Protein AF-A0A7S2Q0K4-F1 (afdb_monomer_lite)

Radius of gyration: 19.3 Å; chains: 1; bounding box: 59×25×57 Å

Structure (mmCIF, N/CA/C/O backbone):
data_AF-A0A7S2Q0K4-F1
#
_entry.id   AF-A0A7S2Q0K4-F1
#
loop_
_atom_site.group_PDB
_atom_site.id
_atom_site.type_symbol
_atom_site.label_atom_id
_atom_site.label_alt_id
_atom_site.label_comp_id
_atom_site.label_asym_id
_atom_site.label_entity_id
_atom_site.label_seq_id
_atom_site.pdbx_PDB_ins_code
_atom_site.Cartn_x
_atom_site.Cartn_y
_atom_site.Cartn_z
_atom_site.occupancy
_atom_site.B_iso_or_equiv
_atom_site.auth_seq_id
_atom_site.auth_comp_id
_atom_site.auth_asym_id
_atom_site.auth_atom_id
_atom_site.pdbx_PDB_model_num
ATOM 1 N N . LEU A 1 1 ? -41.781 -2.809 16.768 1.00 34.00 1 LEU A N 1
ATOM 2 C CA . LEU A 1 1 ? -40.960 -1.617 16.468 1.00 34.00 1 LEU A CA 1
ATOM 3 C C . LEU A 1 1 ? -39.574 -2.122 16.102 1.00 34.00 1 LEU A C 1
ATOM 5 O O . LEU A 1 1 ? -38.850 -2.564 16.982 1.00 34.00 1 LEU A O 1
ATOM 9 N N . GLU A 1 2 ? -39.280 -2.203 14.806 1.00 32.81 2 GLU A N 1
ATOM 10 C CA . GLU A 1 2 ? -37.986 -2.666 14.292 1.00 32.81 2 GLU A CA 1
ATOM 11 C C . GLU A 1 2 ? -36.923 -1.598 14.554 1.00 32.81 2 GLU A C 1
ATOM 13 O O . GLU A 1 2 ? -36.971 -0.499 14.000 1.00 32.81 2 GLU A O 1
ATOM 18 N N . THR A 1 3 ? -35.963 -1.901 15.423 1.00 35.81 3 THR A N 1
ATOM 19 C CA . THR A 1 3 ? -34.831 -1.013 15.679 1.00 35.81 3 THR A CA 1
ATOM 20 C C . THR A 1 3 ? -33.855 -1.134 14.512 1.00 35.81 3 THR A C 1
ATOM 22 O O . THR A 1 3 ? -33.037 -2.053 14.458 1.00 35.81 3 THR A O 1
ATOM 25 N N . ALA A 1 4 ? -33.946 -0.215 13.548 1.00 37.03 4 ALA A N 1
ATOM 26 C CA . ALA A 1 4 ? -32.983 -0.118 12.460 1.00 37.03 4 ALA A CA 1
ATOM 27 C C . ALA A 1 4 ? -31.574 0.096 13.044 1.00 37.03 4 ALA A C 1
ATOM 29 O O . ALA A 1 4 ? -31.251 1.139 13.617 1.00 37.03 4 ALA A O 1
ATOM 30 N N . THR A 1 5 ? -30.724 -0.924 12.937 1.00 43.38 5 THR A N 1
ATOM 31 C CA . THR A 1 5 ? -29.325 -0.848 13.361 1.00 43.38 5 THR A CA 1
ATOM 32 C C . THR A 1 5 ? -28.564 -0.072 12.291 1.00 43.38 5 THR A C 1
ATOM 34 O O . THR A 1 5 ? -28.168 -0.641 11.277 1.00 43.38 5 THR A O 1
ATOM 37 N N . MET A 1 6 ? -28.366 1.236 12.484 1.00 42.88 6 MET A N 1
ATOM 38 C CA . MET A 1 6 ? -27.423 1.993 11.657 1.00 42.88 6 MET A CA 1
ATOM 39 C C . MET A 1 6 ? -25.999 1.509 11.955 1.00 42.88 6 MET A C 1
ATOM 41 O O . MET A 1 6 ? -25.374 1.941 12.920 1.00 42.88 6 MET A O 1
ATOM 45 N N . GLN A 1 7 ? -25.484 0.598 11.129 1.00 47.16 7 GLN A N 1
ATOM 46 C CA . GLN A 1 7 ? -24.057 0.291 11.099 1.00 47.16 7 GLN A CA 1
ATOM 47 C C . GLN A 1 7 ? -23.320 1.514 10.556 1.00 47.16 7 GLN A C 1
ATOM 49 O O . GLN A 1 7 ? -23.624 1.994 9.460 1.00 47.16 7 GLN A O 1
ATOM 54 N N . LEU A 1 8 ? -22.348 2.031 11.310 1.00 47.19 8 LEU A N 1
ATOM 55 C CA . LEU A 1 8 ? -21.435 3.032 10.772 1.00 47.19 8 LEU A CA 1
ATOM 56 C C . LEU A 1 8 ? -20.705 2.398 9.579 1.00 47.19 8 LEU A C 1
ATOM 58 O O . LEU A 1 8 ? -20.002 1.401 9.717 1.00 47.19 8 LEU A O 1
ATOM 62 N N . GLN A 1 9 ? -20.913 2.953 8.387 1.00 49.69 9 GLN A N 1
ATOM 63 C CA . GLN A 1 9 ? -20.182 2.562 7.187 1.00 49.69 9 GLN A CA 1
ATOM 64 C C . GLN A 1 9 ? -19.005 3.510 7.020 1.00 49.69 9 GLN A C 1
ATOM 66 O O . GLN A 1 9 ? -19.162 4.730 7.079 1.00 49.69 9 GLN A O 1
ATOM 71 N N . THR A 1 10 ? -17.818 2.959 6.790 1.00 56.88 10 THR A N 1
ATOM 72 C CA . THR A 1 10 ? -16.669 3.765 6.372 1.00 56.88 10 THR A CA 1
ATOM 73 C C . THR A 1 10 ? -16.251 3.382 4.971 1.00 56.88 10 THR A C 1
ATOM 75 O O . THR A 1 10 ? -16.252 2.210 4.608 1.00 56.88 10 THR A O 1
ATOM 78 N N . ALA A 1 11 ? -15.923 4.388 4.169 1.00 66.81 11 ALA A N 1
ATOM 79 C CA . ALA A 1 11 ? -15.413 4.188 2.827 1.00 66.81 11 ALA A CA 1
ATOM 80 C C . ALA A 1 11 ? -13.954 3.716 2.907 1.00 66.81 11 ALA A C 1
ATOM 82 O O . ALA A 1 11 ? -13.096 4.494 3.334 1.00 66.81 11 ALA A O 1
ATOM 83 N N . GLY A 1 12 ? -13.682 2.468 2.533 1.00 82.12 12 GLY A N 1
ATOM 84 C CA . GLY A 1 12 ? -12.338 1.993 2.195 1.00 82.12 12 GLY A CA 1
ATOM 85 C C . GLY A 1 12 ? -12.118 2.053 0.687 1.00 82.12 12 GLY A C 1
ATOM 86 O O . GLY A 1 12 ? -13.076 2.178 -0.069 1.00 82.12 12 GLY A O 1
ATOM 87 N N . LEU A 1 13 ? -10.876 1.966 0.236 1.00 90.25 13 LEU A N 1
ATOM 88 C CA . LEU A 1 13 ? -10.541 1.896 -1.183 1.00 90.25 13 LEU A CA 1
ATOM 89 C C . LEU A 1 13 ? -10.045 0.499 -1.576 1.00 90.25 13 LEU A C 1
ATOM 91 O O . LEU A 1 13 ? -9.310 -0.156 -0.837 1.00 90.25 13 LEU A O 1
ATOM 95 N N . GLN A 1 14 ? -10.431 0.069 -2.769 1.00 93.06 14 GLN A N 1
ATOM 96 C CA . GLN A 1 14 ? -9.841 -1.050 -3.492 1.00 93.06 14 GLN A CA 1
ATOM 97 C C . GLN A 1 14 ? -9.145 -0.503 -4.736 1.00 93.06 14 GLN A C 1
ATOM 99 O O . GLN A 1 14 ? -9.724 0.312 -5.453 1.00 93.06 14 GLN A O 1
ATOM 104 N N . ILE A 1 15 ? -7.920 -0.953 -4.986 1.00 95.62 15 ILE A N 1
ATOM 105 C CA . ILE A 1 15 ? -7.133 -0.616 -6.172 1.00 95.62 15 ILE A CA 1
ATOM 106 C C . ILE A 1 15 ? -6.889 -1.897 -6.953 1.00 95.62 15 ILE A C 1
ATOM 108 O O . ILE A 1 15 ? -6.288 -2.837 -6.434 1.00 95.62 15 ILE A O 1
ATOM 112 N N . ASP A 1 16 ? -7.317 -1.920 -8.207 1.00 97.06 16 ASP A N 1
ATOM 113 C CA . ASP A 1 16 ? -7.058 -3.031 -9.112 1.00 97.06 16 ASP A CA 1
ATOM 114 C C . ASP A 1 16 ? -5.854 -2.676 -9.976 1.00 97.06 16 ASP A C 1
ATOM 116 O O . ASP A 1 16 ? -5.835 -1.646 -10.660 1.00 97.06 16 ASP A O 1
ATOM 120 N N . LEU A 1 17 ? -4.850 -3.545 -9.944 1.00 98.12 17 LEU A N 1
ATOM 121 C CA . LEU A 1 17 ? -3.659 -3.461 -10.774 1.00 98.12 17 LEU A CA 1
ATOM 122 C C . LEU A 1 17 ? -3.724 -4.510 -11.889 1.00 98.12 17 LEU A C 1
ATOM 124 O O . LEU A 1 17 ? -4.232 -5.614 -11.694 1.00 98.12 17 LEU A O 1
ATOM 128 N N . ALA A 1 18 ? -3.202 -4.169 -13.066 1.00 98.19 18 ALA A N 1
ATOM 129 C CA . ALA A 1 18 ? -3.062 -5.096 -14.188 1.00 98.19 18 ALA A CA 1
ATOM 130 C C . ALA A 1 18 ? -1.906 -4.688 -15.112 1.00 98.19 18 ALA A C 1
ATOM 132 O O . ALA A 1 18 ? -1.415 -3.562 -15.034 1.00 98.19 18 ALA A O 1
ATOM 133 N N . GLY A 1 19 ? -1.522 -5.582 -16.029 1.00 97.88 19 GLY A N 1
ATOM 134 C CA . GLY A 1 19 ? -0.505 -5.352 -17.062 1.00 97.88 19 GLY A CA 1
ATOM 135 C C . GLY A 1 19 ? 0.938 -5.631 -16.628 1.00 97.88 19 GLY A C 1
ATOM 136 O O . GLY A 1 19 ? 1.854 -5.375 -17.407 1.00 97.88 19 GLY A O 1
ATOM 137 N N . PHE A 1 20 ? 1.145 -6.156 -15.418 1.00 98.31 20 PHE A N 1
ATOM 138 C CA . PHE A 1 20 ? 2.442 -6.623 -14.923 1.00 98.31 20 PHE A CA 1
ATOM 139 C C . PHE A 1 20 ? 2.792 -7.998 -15.498 1.00 98.31 20 PHE A C 1
ATOM 141 O O . PHE A 1 20 ? 1.898 -8.785 -15.824 1.00 98.31 20 PHE A O 1
ATOM 148 N N . ARG A 1 21 ? 4.091 -8.307 -15.593 1.00 97.69 21 ARG A N 1
ATOM 149 C CA . ARG A 1 21 ? 4.573 -9.631 -16.008 1.00 97.69 21 ARG A CA 1
ATOM 150 C C . ARG A 1 21 ? 4.323 -10.662 -14.918 1.00 97.69 21 ARG A C 1
ATOM 152 O O . ARG A 1 21 ? 3.884 -11.764 -15.233 1.00 97.69 21 ARG A O 1
ATOM 159 N N . SER A 1 22 ? 4.574 -10.319 -13.653 1.00 96.88 22 SER A N 1
ATOM 160 C CA . SER A 1 22 ? 4.265 -11.215 -12.542 1.00 96.88 22 SER A CA 1
ATOM 161 C C . SER A 1 22 ? 2.759 -11.217 -12.254 1.00 96.88 22 SER A C 1
ATOM 163 O O . SER A 1 22 ? 2.198 -10.180 -11.877 1.00 96.88 22 SER A O 1
ATOM 165 N N . PRO A 1 23 ? 2.078 -12.376 -12.366 1.00 96.94 23 PRO A N 1
ATOM 166 C CA . PRO A 1 23 ? 0.631 -12.460 -12.174 1.00 96.94 23 PRO A CA 1
ATOM 167 C C . PRO A 1 23 ? 0.168 -12.030 -10.780 1.00 96.94 23 PRO A C 1
ATOM 169 O O . PRO A 1 23 ? -0.961 -11.576 -10.627 1.00 96.94 23 PRO A O 1
ATOM 172 N N . VAL A 1 24 ? 1.042 -12.120 -9.772 1.00 96.62 24 VAL A N 1
ATOM 173 C CA . VAL A 1 24 ? 0.718 -11.757 -8.382 1.00 96.62 24 VAL A CA 1
ATOM 174 C C . VAL A 1 24 ? 0.391 -10.270 -8.208 1.00 96.62 24 VAL A C 1
ATOM 176 O O . VAL A 1 24 ? -0.260 -9.909 -7.234 1.00 96.62 24 VAL A O 1
ATOM 179 N N . PHE A 1 25 ? 0.814 -9.407 -9.140 1.00 97.62 25 PHE A N 1
ATOM 180 C CA . PHE A 1 25 ? 0.490 -7.976 -9.121 1.00 97.62 25 PHE A CA 1
ATOM 181 C C . PHE A 1 25 ? -0.737 -7.627 -9.961 1.00 97.62 25 PHE A C 1
ATOM 183 O O . PHE A 1 25 ? -1.249 -6.519 -9.841 1.00 97.62 25 PHE A O 1
ATOM 190 N N . ASN A 1 26 ? -1.244 -8.553 -10.775 1.00 98.06 26 ASN A N 1
ATOM 191 C CA . ASN A 1 26 ? -2.447 -8.357 -11.583 1.00 98.06 26 ASN A CA 1
ATOM 192 C C . ASN A 1 26 ? -3.703 -8.687 -10.760 1.00 98.06 26 ASN A C 1
ATOM 194 O O . ASN A 1 26 ? -4.464 -9.596 -11.088 1.00 98.06 26 ASN A O 1
ATOM 198 N N . THR A 1 27 ? -3.867 -8.003 -9.627 1.00 97.88 27 THR A N 1
ATOM 199 C CA . THR A 1 27 ? -4.871 -8.330 -8.610 1.00 97.88 27 THR A CA 1
ATOM 200 C C . THR A 1 27 ? -5.401 -7.086 -7.891 1.00 97.88 27 THR A C 1
ATOM 202 O O . THR A 1 27 ? -5.058 -5.948 -8.217 1.00 97.88 27 THR A O 1
ATOM 205 N N . LYS A 1 28 ? -6.271 -7.318 -6.909 1.00 97.12 28 LYS A N 1
ATOM 206 C CA . LYS A 1 28 ? -6.921 -6.312 -6.070 1.00 97.12 28 LYS A CA 1
ATOM 207 C C . LYS A 1 28 ? -6.103 -6.053 -4.815 1.00 97.12 28 LYS A C 1
ATOM 209 O O . LYS A 1 28 ? -5.674 -6.988 -4.139 1.00 97.12 28 LYS A O 1
ATOM 214 N N . PHE A 1 29 ? -5.968 -4.781 -4.475 1.00 96.75 29 PHE A N 1
ATOM 215 C CA . PHE A 1 29 ? -5.344 -4.315 -3.251 1.00 96.75 29 PHE A CA 1
ATOM 216 C C . PHE A 1 29 ? -6.351 -3.526 -2.420 1.00 96.75 29 PHE A C 1
ATOM 218 O O . PHE A 1 29 ? -6.959 -2.571 -2.893 1.00 96.75 29 PHE A O 1
ATOM 225 N N . PHE A 1 30 ? -6.507 -3.911 -1.161 1.00 93.31 30 PHE A N 1
ATOM 226 C CA . PHE A 1 30 ? -7.483 -3.364 -0.232 1.00 93.31 30 PHE A CA 1
ATOM 227 C C . PHE A 1 30 ? -6.805 -2.446 0.771 1.00 93.31 30 PHE A C 1
ATOM 229 O O . PHE A 1 30 ? -5.802 -2.805 1.391 1.00 93.31 30 PHE A O 1
ATOM 236 N N . GLU A 1 31 ? -7.358 -1.255 0.937 1.00 92.12 31 GLU A N 1
ATOM 237 C CA . GLU A 1 31 ? -6.825 -0.247 1.834 1.00 92.12 31 GLU A CA 1
ATOM 238 C C . GLU A 1 31 ? -6.790 -0.724 3.293 1.00 92.12 31 GLU A C 1
ATOM 240 O O . GLU A 1 31 ? -7.768 -1.236 3.841 1.00 92.12 31 GLU A O 1
ATOM 245 N N . ARG A 1 32 ? -5.661 -0.480 3.959 1.00 88.56 32 ARG A N 1
ATOM 246 C CA . ARG A 1 32 ? -5.474 -0.652 5.396 1.00 88.56 32 ARG A CA 1
ATOM 247 C C . ARG A 1 32 ? -5.022 0.668 6.006 1.00 88.56 32 ARG A C 1
ATOM 249 O O . ARG A 1 32 ? -3.933 1.167 5.736 1.00 88.56 32 ARG A O 1
ATOM 256 N N . ARG A 1 33 ? -5.879 1.217 6.870 1.00 82.69 33 ARG A N 1
ATOM 257 C CA . ARG A 1 33 ? -5.666 2.497 7.575 1.00 82.69 33 ARG A CA 1
ATOM 258 C C . ARG A 1 33 ? -5.182 2.335 9.015 1.00 82.69 33 ARG A C 1
ATOM 260 O O . ARG A 1 33 ? -4.950 3.324 9.701 1.00 82.69 33 ARG A O 1
ATOM 267 N N . ARG A 1 34 ? -5.086 1.093 9.499 1.00 75.62 34 ARG A N 1
ATOM 268 C CA . ARG A 1 34 ? -4.719 0.811 10.890 1.00 75.62 34 ARG A CA 1
ATOM 269 C C . ARG A 1 34 ? -3.267 1.236 11.164 1.00 75.62 34 ARG A C 1
ATOM 271 O O . ARG A 1 34 ? -2.444 1.145 10.259 1.00 75.62 34 ARG A O 1
ATOM 278 N N . PRO A 1 35 ? -2.914 1.619 12.400 1.00 69.00 35 PRO A N 1
ATOM 279 C CA . PRO A 1 35 ? -1.607 2.212 12.723 1.00 69.00 35 PRO A CA 1
ATOM 280 C C . PRO A 1 35 ? -0.411 1.294 12.443 1.00 69.00 35 PRO A C 1
ATOM 282 O O . PRO A 1 35 ? 0.656 1.762 12.069 1.00 69.00 35 PRO A O 1
ATOM 285 N N . GLY A 1 36 ? -0.599 -0.026 12.537 1.00 77.25 36 GLY A N 1
ATOM 286 C CA . GLY A 1 36 ? 0.417 -1.012 12.141 1.00 77.25 36 GLY A CA 1
ATOM 287 C C . GLY A 1 36 ? 0.585 -1.179 10.626 1.00 77.25 36 GLY A C 1
ATOM 288 O O . GLY A 1 36 ? 1.477 -1.895 10.186 1.00 77.25 36 GLY A O 1
ATOM 289 N N . PHE A 1 37 ? -0.262 -0.528 9.832 1.00 83.62 37 PHE A N 1
ATOM 290 C CA . PHE A 1 37 ? -0.335 -0.635 8.378 1.00 83.62 37 PHE A CA 1
ATOM 291 C C . PHE A 1 37 ? -0.190 0.726 7.690 1.00 83.62 37 PHE A C 1
ATOM 293 O O . PHE A 1 37 ? -0.345 0.801 6.481 1.00 83.62 37 PHE A O 1
ATOM 300 N N . VAL A 1 38 ? 0.095 1.813 8.404 1.00 88.75 38 VAL A N 1
ATOM 301 C CA . VAL A 1 38 ? 0.384 3.102 7.758 1.00 88.75 38 VAL A CA 1
ATOM 302 C C . VAL A 1 38 ? 1.880 3.249 7.507 1.00 88.75 38 VAL A C 1
ATOM 304 O O . VAL A 1 38 ? 2.709 2.734 8.260 1.00 88.75 38 VAL A O 1
ATOM 307 N N . VAL A 1 39 ? 2.220 3.955 6.432 1.00 90.81 39 VAL A N 1
ATOM 308 C CA . VAL A 1 39 ? 3.595 4.302 6.058 1.00 90.81 39 VAL A CA 1
ATOM 309 C C . VAL A 1 39 ? 3.602 5.781 5.690 1.00 90.81 39 VAL A C 1
ATOM 311 O O . VAL A 1 39 ? 2.809 6.205 4.854 1.00 90.81 39 VAL A O 1
ATOM 314 N N . ASN A 1 40 ? 4.470 6.572 6.328 1.00 87.50 40 ASN A N 1
ATOM 315 C CA . ASN A 1 40 ? 4.579 8.024 6.113 1.00 87.50 40 ASN A CA 1
ATOM 316 C C . ASN A 1 40 ? 3.229 8.760 6.249 1.00 87.50 40 ASN A C 1
ATOM 318 O O . ASN A 1 40 ? 2.879 9.611 5.437 1.00 87.50 40 ASN A O 1
ATOM 322 N N . GLY A 1 41 ? 2.421 8.369 7.242 1.00 85.62 41 GLY A N 1
ATOM 323 C CA . GLY A 1 41 ? 1.096 8.955 7.491 1.00 85.62 41 GLY A CA 1
ATOM 324 C C . GLY A 1 41 ? 0.019 8.602 6.456 1.00 85.62 41 GLY A C 1
ATOM 325 O O . GLY A 1 41 ? -1.122 9.037 6.599 1.00 85.62 41 GLY A O 1
ATOM 326 N N . LEU A 1 42 ? 0.349 7.798 5.442 1.00 90.06 42 LEU A N 1
ATOM 327 C CA . LEU A 1 42 ? -0.572 7.362 4.400 1.00 90.06 42 LEU A CA 1
ATOM 328 C C . LEU A 1 42 ? -0.998 5.901 4.602 1.00 90.06 42 LEU A C 1
ATOM 330 O O . LEU A 1 42 ? -0.238 5.095 5.153 1.00 90.06 42 LEU A O 1
ATOM 334 N N . PRO A 1 43 ? -2.219 5.541 4.162 1.00 91.81 43 PRO A N 1
ATOM 335 C CA . PRO A 1 43 ? -2.662 4.158 4.172 1.00 91.81 43 PRO A CA 1
ATOM 336 C C . PRO A 1 43 ? -1.839 3.315 3.200 1.00 91.81 43 PRO A C 1
ATOM 338 O O . PRO A 1 43 ? -1.332 3.802 2.187 1.00 91.81 43 PRO A O 1
ATOM 341 N N . THR A 1 44 ? -1.751 2.026 3.499 1.00 95.56 44 THR A N 1
ATOM 342 C CA . THR A 1 44 ? -1.220 1.023 2.571 1.00 95.56 44 THR A CA 1
ATOM 343 C C . THR A 1 44 ? -2.365 0.248 1.935 1.00 95.56 44 THR A C 1
ATOM 345 O O . THR A 1 44 ? -3.489 0.266 2.432 1.00 95.56 44 THR A O 1
ATOM 348 N N . PHE A 1 45 ? -2.094 -0.457 0.843 1.00 96.12 45 PHE A N 1
ATOM 349 C CA . PHE A 1 45 ? -3.087 -1.285 0.157 1.00 96.12 45 PHE A CA 1
ATOM 350 C C . PHE A 1 45 ? -2.551 -2.697 0.033 1.00 96.12 45 PHE A C 1
ATOM 352 O O . PHE A 1 45 ? -1.393 -2.860 -0.313 1.00 96.12 45 PHE A O 1
ATOM 359 N N . TRP A 1 46 ? -3.348 -3.715 0.323 1.00 96.12 46 TRP A N 1
ATOM 360 C CA . TRP A 1 46 ? -2.858 -5.082 0.504 1.00 96.12 46 TRP A CA 1
ATOM 361 C C . TRP A 1 46 ? -3.608 -6.070 -0.358 1.00 96.12 46 TRP A C 1
ATOM 363 O O . TRP A 1 46 ? -4.830 -5.991 -0.455 1.00 96.12 46 TRP A O 1
ATOM 373 N N . THR A 1 47 ? -2.899 -7.045 -0.909 1.00 93.69 47 THR A N 1
ATOM 374 C CA . THR A 1 47 ? -3.551 -8.216 -1.494 1.00 93.69 47 THR A CA 1
ATOM 375 C C . THR A 1 47 ? -4.376 -8.952 -0.436 1.00 93.69 47 THR A C 1
ATOM 377 O O . THR A 1 47 ? -4.101 -8.872 0.767 1.00 93.69 47 THR A O 1
ATOM 380 N N . SER A 1 48 ? -5.416 -9.671 -0.863 1.00 87.69 48 SER A N 1
ATOM 381 C CA . SER A 1 48 ? -6.298 -10.413 0.051 1.00 87.69 48 SER A CA 1
ATOM 382 C C . SER A 1 48 ? -5.567 -11.511 0.829 1.00 87.69 48 SER A C 1
ATOM 384 O O . SER A 1 48 ? -5.918 -11.780 1.973 1.00 87.69 48 SER A O 1
ATOM 386 N N . ASP A 1 49 ? -4.534 -12.108 0.231 1.00 87.31 49 ASP A N 1
ATOM 387 C CA . ASP A 1 49 ? -3.647 -13.089 0.871 1.00 87.31 49 ASP A CA 1
ATOM 388 C C . ASP A 1 49 ? -2.623 -12.455 1.836 1.00 87.31 49 ASP A C 1
ATOM 390 O O . ASP A 1 49 ? -1.915 -13.163 2.548 1.00 87.31 49 ASP A O 1
ATOM 394 N N . GLY A 1 50 ? -2.537 -11.120 1.873 1.00 90.19 50 GLY A N 1
ATOM 395 C CA . GLY A 1 50 ? -1.619 -10.373 2.726 1.00 90.19 50 GLY A CA 1
ATOM 396 C C . GLY A 1 50 ? -0.141 -10.497 2.352 1.00 90.19 50 GLY A C 1
ATOM 397 O O . GLY A 1 50 ? 0.694 -10.028 3.120 1.00 90.19 50 GLY A O 1
ATOM 398 N N . LEU A 1 51 ? 0.207 -11.104 1.212 1.00 95.19 51 LEU A N 1
ATOM 399 C CA . LEU A 1 51 ? 1.602 -11.341 0.825 1.00 95.19 51 LEU A CA 1
ATOM 400 C C . LEU A 1 51 ? 2.289 -10.103 0.247 1.00 95.19 51 LEU A C 1
ATOM 402 O O . LEU A 1 51 ? 3.508 -9.957 0.393 1.00 95.19 51 LEU A O 1
ATOM 406 N N . TYR A 1 52 ? 1.519 -9.211 -0.378 1.00 98.19 52 TYR A N 1
ATOM 407 C CA . TYR A 1 52 ? 2.018 -7.998 -1.013 1.00 98.19 52 TYR A CA 1
ATOM 408 C C . TYR A 1 52 ? 1.242 -6.769 -0.557 1.00 98.19 52 TYR A C 1
ATOM 410 O O . TYR A 1 52 ? 0.050 -6.827 -0.246 1.00 98.19 52 TYR A O 1
ATOM 418 N N . PHE A 1 53 ? 1.928 -5.630 -0.557 1.00 98.06 53 PHE A N 1
ATOM 419 C CA . PHE A 1 53 ? 1.321 -4.353 -0.223 1.00 98.06 53 PHE A CA 1
ATOM 420 C C . PHE A 1 53 ? 1.881 -3.204 -1.056 1.00 98.06 53 PHE A C 1
ATOM 422 O O . PHE A 1 53 ? 3.047 -3.221 -1.447 1.00 98.06 53 PHE A O 1
ATOM 429 N N . LEU A 1 54 ? 1.049 -2.195 -1.297 1.00 98.31 54 LEU A N 1
ATOM 430 C CA . LEU A 1 54 ? 1.398 -0.915 -1.893 1.00 98.31 54 LEU A CA 1
ATOM 431 C C . LEU A 1 54 ? 1.563 0.134 -0.796 1.00 98.31 54 LEU A C 1
ATOM 433 O O . LEU A 1 54 ? 0.771 0.188 0.149 1.00 98.31 54 LEU A O 1
ATOM 437 N N . TYR A 1 55 ? 2.562 0.995 -0.946 1.00 97.56 55 TYR A N 1
ATOM 438 C CA . TYR A 1 55 ? 2.845 2.083 -0.017 1.00 97.56 55 TYR A CA 1
ATOM 439 C C . TYR A 1 55 ? 3.414 3.305 -0.741 1.00 97.56 55 TYR A C 1
ATOM 441 O O . TYR A 1 55 ? 4.006 3.188 -1.816 1.00 97.56 55 TYR A O 1
ATOM 449 N N . TRP A 1 56 ? 3.258 4.481 -0.134 1.00 96.75 56 TRP A N 1
ATOM 450 C CA . TRP A 1 56 ? 3.898 5.702 -0.612 1.00 96.75 56 TRP A CA 1
ATOM 451 C C . TRP A 1 56 ? 5.347 5.776 -0.126 1.00 96.75 56 TRP A C 1
ATOM 453 O O . TRP A 1 56 ? 5.619 5.884 1.075 1.00 96.75 56 TRP A O 1
ATOM 463 N N . CYS A 1 57 ? 6.291 5.729 -1.063 1.00 96.56 57 CYS A N 1
ATOM 464 C CA . CYS A 1 57 ? 7.701 5.932 -0.779 1.00 96.56 57 CYS A CA 1
ATOM 465 C C . CYS A 1 57 ? 8.028 7.423 -0.874 1.00 96.56 57 CYS A C 1
ATOM 467 O O . CYS A 1 57 ? 8.148 7.961 -1.971 1.00 96.56 57 CYS A O 1
ATOM 469 N N . GLU A 1 58 ? 8.209 8.080 0.272 1.00 94.12 58 GLU A N 1
ATOM 470 C CA . GLU A 1 58 ? 8.520 9.513 0.331 1.00 94.12 58 GLU A CA 1
ATOM 471 C C . GLU A 1 58 ? 9.871 9.845 -0.321 1.00 94.12 58 GLU A C 1
ATOM 473 O O . GLU A 1 58 ? 9.962 10.799 -1.083 1.00 94.12 58 GLU A O 1
ATOM 478 N N . LYS A 1 59 ? 10.894 9.001 -0.117 1.00 94.44 59 LYS A N 1
ATOM 479 C CA . LYS A 1 59 ? 12.239 9.188 -0.697 1.00 94.44 59 LYS A CA 1
ATOM 480 C C . LYS A 1 59 ? 12.250 9.210 -2.226 1.00 94.44 59 LYS A C 1
ATOM 482 O O . LYS A 1 59 ? 13.071 9.895 -2.821 1.00 94.44 59 LYS A O 1
ATOM 487 N N . GLU A 1 60 ? 11.373 8.428 -2.849 1.00 95.44 60 GLU A N 1
ATOM 488 C CA . GLU A 1 60 ? 11.266 8.323 -4.309 1.00 95.44 60 GLU A CA 1
ATOM 489 C C . GLU A 1 60 ? 10.040 9.069 -4.857 1.00 95.4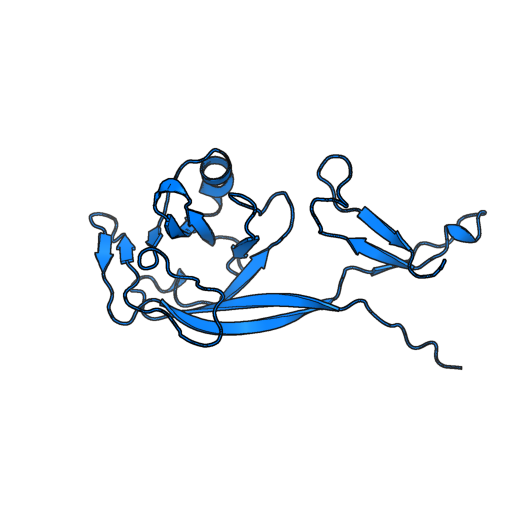4 60 GLU A C 1
ATOM 491 O O . GLU A 1 60 ? 9.799 9.038 -6.061 1.00 95.44 60 GLU A O 1
ATOM 496 N N . THR A 1 61 ? 9.247 9.712 -3.994 1.00 95.81 61 THR A N 1
ATOM 497 C CA . THR A 1 61 ? 8.014 10.440 -4.335 1.00 95.81 61 THR A CA 1
ATOM 498 C C . THR A 1 61 ? 7.094 9.644 -5.271 1.00 95.81 61 THR A C 1
ATOM 500 O O . THR A 1 61 ? 6.634 10.144 -6.303 1.00 95.81 61 THR A O 1
ATOM 503 N N . ARG A 1 62 ? 6.862 8.366 -4.950 1.00 96.38 62 ARG A N 1
ATOM 504 C CA . ARG A 1 62 ? 6.022 7.467 -5.759 1.00 96.38 62 ARG A CA 1
ATOM 505 C C . ARG A 1 62 ? 5.450 6.310 -4.955 1.00 96.38 62 ARG A C 1
ATOM 507 O O . ARG A 1 62 ? 5.993 5.921 -3.919 1.00 96.38 62 ARG A O 1
ATOM 514 N N . TRP A 1 63 ? 4.387 5.704 -5.477 1.00 97.75 63 TRP A N 1
ATOM 515 C CA . TRP A 1 63 ? 3.866 4.445 -4.949 1.00 97.75 63 TRP A CA 1
ATOM 516 C C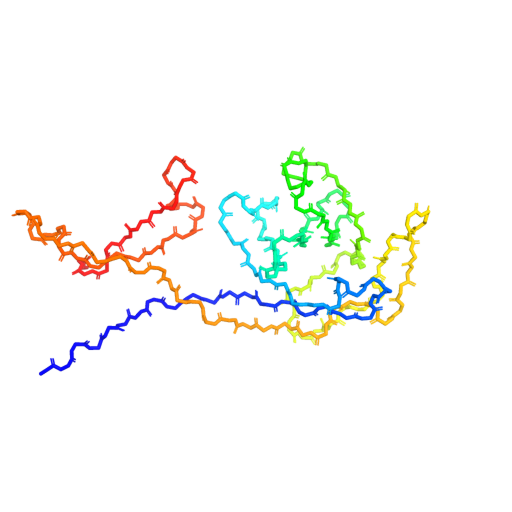 . TRP A 1 63 ? 4.764 3.275 -5.342 1.00 97.75 63 TRP A C 1
ATOM 518 O O . TRP A 1 63 ? 5.222 3.182 -6.481 1.00 97.75 63 TRP A O 1
ATOM 528 N N . LYS A 1 64 ? 4.999 2.364 -4.400 1.00 98.25 64 LYS A N 1
ATOM 529 C CA . LYS A 1 64 ? 5.748 1.122 -4.610 1.00 98.25 64 LYS A CA 1
ATOM 530 C C . LYS A 1 64 ? 4.954 -0.057 -4.078 1.00 98.25 64 LYS A C 1
ATOM 532 O O . LYS A 1 64 ? 4.212 0.092 -3.113 1.00 98.25 64 LYS A O 1
ATOM 537 N N . GLY A 1 65 ? 5.131 -1.219 -4.695 1.00 98.19 65 GLY A N 1
ATOM 538 C CA . GLY A 1 65 ? 4.651 -2.495 -4.179 1.00 98.19 65 GLY A CA 1
ATOM 539 C C . GLY A 1 65 ? 5.802 -3.316 -3.618 1.00 98.19 65 GLY A C 1
ATOM 540 O O . GLY A 1 65 ? 6.874 -3.362 -4.223 1.00 98.19 65 GLY A O 1
ATOM 541 N N . SER A 1 66 ? 5.597 -3.948 -2.467 1.00 98.19 66 SER A N 1
ATOM 542 C CA . SER A 1 66 ? 6.597 -4.760 -1.770 1.00 98.19 66 SER A CA 1
ATOM 543 C C . SER A 1 66 ? 5.972 -5.990 -1.105 1.00 98.19 66 SER A C 1
ATOM 545 O O . SER A 1 66 ? 4.752 -6.162 -1.110 1.00 98.19 66 SER A O 1
ATOM 547 N N . ARG A 1 67 ? 6.816 -6.872 -0.565 1.00 97.38 67 ARG A N 1
ATOM 548 C CA . ARG A 1 67 ? 6.412 -8.094 0.145 1.00 97.38 67 ARG A CA 1
ATOM 549 C C . ARG A 1 67 ? 6.133 -7.793 1.609 1.00 97.38 67 ARG A C 1
ATOM 551 O O . ARG A 1 67 ? 6.843 -7.000 2.217 1.00 97.38 67 ARG A O 1
ATOM 558 N N . TRP A 1 68 ? 5.183 -8.495 2.218 1.00 95.06 68 TRP A N 1
ATOM 559 C CA . TRP A 1 68 ? 4.799 -8.297 3.623 1.00 95.06 68 TRP A CA 1
ATOM 560 C C . TRP A 1 68 ? 5.982 -8.338 4.611 1.00 95.06 68 TRP A C 1
ATOM 562 O O . TRP A 1 68 ? 6.007 -7.600 5.593 1.00 95.06 68 TRP A O 1
ATOM 572 N N . GLN A 1 69 ? 6.999 -9.157 4.331 1.00 96.38 69 GLN A N 1
ATOM 573 C CA . GLN A 1 69 ? 8.198 -9.299 5.168 1.00 96.38 69 GLN A CA 1
ATOM 574 C C . GLN A 1 69 ? 8.993 -7.990 5.296 1.00 96.38 69 GLN A C 1
ATOM 576 O O . GLN A 1 69 ? 9.739 -7.798 6.257 1.00 96.38 69 GLN A O 1
ATOM 581 N N . ASP A 1 70 ? 8.823 -7.072 4.345 1.00 96.69 70 ASP A N 1
ATOM 582 C CA . ASP A 1 70 ? 9.537 -5.803 4.293 1.00 96.69 70 ASP A CA 1
ATOM 583 C C . ASP A 1 70 ? 8.773 -4.642 4.943 1.00 96.69 70 ASP A C 1
ATOM 585 O O . ASP A 1 70 ? 9.311 -3.539 5.031 1.00 96.69 70 ASP A O 1
ATOM 589 N N . VAL A 1 71 ? 7.559 -4.864 5.456 1.00 93.69 71 VAL A N 1
ATOM 590 C CA . VAL A 1 71 ? 6.717 -3.812 6.065 1.00 93.69 71 VAL A CA 1
ATOM 591 C C . VAL A 1 71 ? 7.443 -3.095 7.194 1.00 93.69 71 VAL A C 1
ATOM 593 O O . VAL A 1 71 ? 7.490 -1.867 7.216 1.00 93.69 71 VAL A O 1
ATOM 596 N N . SER A 1 72 ? 8.082 -3.847 8.093 1.00 92.81 72 SER A N 1
ATOM 597 C CA . SER A 1 72 ? 8.824 -3.271 9.220 1.00 92.81 72 SER A CA 1
ATOM 598 C C . SER A 1 72 ? 10.024 -2.434 8.764 1.00 92.81 72 SER A C 1
ATOM 600 O O . SER A 1 72 ? 10.355 -1.433 9.396 1.00 92.81 72 SER A O 1
ATOM 602 N N . LYS A 1 73 ? 10.669 -2.805 7.649 1.00 95.88 73 LYS A N 1
ATOM 603 C CA . LYS A 1 73 ? 11.770 -2.034 7.052 1.00 95.88 73 LYS A CA 1
ATOM 604 C C . LYS A 1 73 ? 11.237 -0.761 6.401 1.00 95.88 73 LYS A C 1
ATOM 606 O O . LYS A 1 73 ? 11.809 0.306 6.604 1.00 95.88 73 LYS A O 1
ATOM 611 N N . VAL A 1 74 ? 10.136 -0.867 5.657 1.00 96.62 74 VAL A N 1
ATOM 612 C CA . VAL A 1 74 ? 9.460 0.269 5.017 1.00 96.62 74 VAL A CA 1
ATOM 613 C C . VAL A 1 74 ? 9.009 1.296 6.056 1.00 96.62 74 VAL A C 1
ATOM 615 O O . VAL A 1 74 ? 9.278 2.482 5.894 1.00 96.62 74 VAL A O 1
ATOM 618 N N . GLN A 1 75 ? 8.417 0.854 7.167 1.00 92.44 75 GLN A N 1
ATOM 619 C CA . GLN A 1 75 ? 8.020 1.728 8.280 1.00 92.44 75 GLN A CA 1
ATOM 620 C C . GLN A 1 75 ? 9.207 2.427 8.954 1.00 92.44 75 GLN A C 1
ATOM 622 O O . GLN A 1 75 ? 9.058 3.529 9.470 1.00 92.44 75 GLN A O 1
ATOM 627 N N . LYS A 1 76 ? 10.399 1.822 8.908 1.00 93.62 76 LYS A N 1
ATOM 628 C CA . LYS A 1 76 ? 11.664 2.427 9.358 1.00 93.62 76 LYS A CA 1
ATOM 629 C C . LYS A 1 76 ? 12.333 3.299 8.283 1.00 93.62 76 LYS A C 1
ATOM 631 O O . LYS A 1 76 ? 13.481 3.702 8.444 1.00 93.62 76 LYS A O 1
ATOM 636 N N . GLY A 1 77 ? 11.646 3.575 7.173 1.00 94.25 77 GLY A N 1
ATOM 637 C CA . GLY A 1 77 ? 12.120 4.451 6.101 1.00 94.25 77 GLY A CA 1
ATOM 638 C C . GLY A 1 77 ? 12.986 3.769 5.038 1.00 94.25 77 GLY A C 1
ATOM 639 O O . GLY A 1 77 ? 13.582 4.461 4.206 1.00 94.25 77 GLY A O 1
ATOM 640 N N . ALA A 1 78 ? 13.093 2.437 5.026 1.00 96.44 78 ALA A N 1
ATOM 641 C CA . ALA A 1 78 ? 13.663 1.729 3.880 1.00 96.44 78 ALA A CA 1
ATOM 642 C C . ALA A 1 78 ? 12.714 1.816 2.669 1.00 96.44 78 ALA A C 1
ATOM 644 O O . ALA A 1 78 ? 11.516 2.050 2.814 1.00 96.44 78 ALA A O 1
ATOM 645 N N . ALA A 1 79 ? 13.240 1.599 1.463 1.00 96.44 79 ALA A N 1
ATOM 646 C CA . ALA A 1 79 ? 12.452 1.655 0.229 1.00 96.44 79 ALA A CA 1
ATOM 647 C C . ALA A 1 79 ? 12.495 0.361 -0.620 1.00 96.44 79 ALA A C 1
ATOM 649 O O . ALA A 1 79 ? 12.651 0.457 -1.839 1.00 96.44 79 ALA A O 1
ATOM 650 N N . PRO A 1 80 ? 12.380 -0.853 -0.043 1.00 96.75 80 PRO A N 1
ATOM 651 C CA . PRO A 1 80 ? 12.310 -2.078 -0.838 1.00 96.75 80 PRO A CA 1
ATOM 652 C C . PRO A 1 80 ? 11.049 -2.094 -1.708 1.00 96.75 80 PRO A C 1
ATOM 654 O O . PRO A 1 80 ? 9.973 -1.693 -1.272 1.00 96.75 80 PRO A O 1
ATOM 657 N N . GLY A 1 81 ? 11.162 -2.592 -2.934 1.00 96.81 81 GLY A N 1
ATOM 658 C CA . GLY A 1 81 ? 10.006 -2.764 -3.800 1.00 96.81 81 GLY A CA 1
ATOM 659 C C . GLY A 1 81 ? 10.292 -3.685 -4.971 1.00 96.81 81 GLY A C 1
ATOM 660 O O . GLY A 1 81 ? 11.438 -3.866 -5.369 1.00 96.81 81 GLY A O 1
ATOM 661 N N . VAL A 1 82 ? 9.217 -4.248 -5.503 1.00 98.06 82 VAL A N 1
ATOM 662 C CA . VAL A 1 82 ? 9.186 -5.160 -6.654 1.00 98.06 82 VAL A CA 1
ATOM 663 C C . VAL A 1 82 ? 8.393 -4.571 -7.820 1.00 98.06 82 VAL A C 1
ATOM 665 O O . VAL A 1 82 ? 8.637 -4.929 -8.965 1.00 98.06 82 VAL A O 1
ATOM 668 N N . ILE A 1 83 ? 7.506 -3.613 -7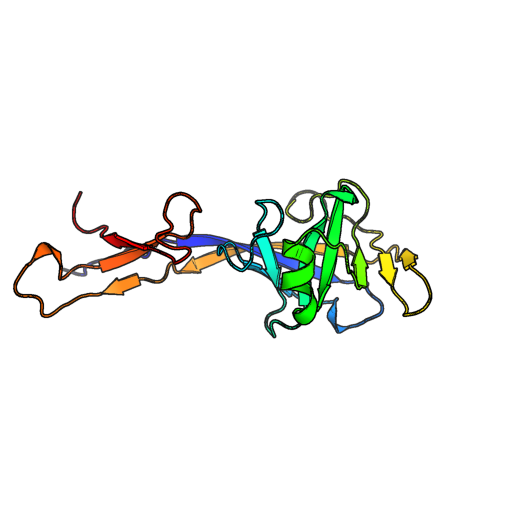.540 1.00 98.50 83 ILE A N 1
ATOM 669 C CA . ILE A 1 83 ? 6.854 -2.762 -8.538 1.00 98.50 83 ILE A CA 1
ATOM 670 C C . ILE A 1 83 ? 6.893 -1.304 -8.080 1.00 98.50 83 ILE A C 1
ATOM 672 O O . ILE A 1 83 ? 6.967 -1.028 -6.878 1.00 98.50 83 ILE A O 1
ATOM 676 N N . ALA A 1 84 ? 6.834 -0.365 -9.018 1.00 98.25 84 ALA A N 1
ATOM 677 C CA . ALA A 1 84 ? 6.783 1.056 -8.711 1.00 98.25 84 ALA A CA 1
ATOM 678 C C . ALA A 1 84 ? 5.998 1.850 -9.756 1.00 98.25 84 ALA A C 1
ATOM 680 O O . ALA A 1 84 ? 6.200 1.693 -10.959 1.00 98.25 84 ALA A O 1
ATOM 681 N N . ALA A 1 85 ? 5.129 2.737 -9.285 1.00 97.56 85 ALA A N 1
ATOM 682 C CA . ALA A 1 85 ? 4.398 3.671 -10.126 1.00 97.56 85 ALA A CA 1
ATOM 683 C C . ALA A 1 85 ? 5.344 4.708 -10.766 1.00 97.56 85 ALA A C 1
ATOM 685 O O . ALA A 1 85 ? 6.486 4.880 -10.311 1.00 97.56 85 ALA A O 1
ATOM 686 N N . PRO A 1 86 ? 4.888 5.435 -11.799 1.00 95.75 86 PRO A N 1
ATOM 687 C CA . PRO A 1 86 ? 5.536 6.671 -12.214 1.00 95.75 86 PRO A CA 1
ATOM 688 C C . PRO A 1 86 ? 5.667 7.671 -11.051 1.00 95.75 86 PRO A C 1
ATOM 690 O O . PRO A 1 86 ? 4.972 7.593 -10.031 1.00 95.75 86 PRO A O 1
ATOM 693 N N . LEU A 1 87 ? 6.606 8.607 -11.187 1.00 95.12 87 LEU A N 1
ATOM 694 C CA . LEU A 1 87 ? 6.848 9.631 -10.171 1.00 95.12 87 LEU A CA 1
ATOM 695 C C . LEU A 1 87 ? 5.618 10.522 -9.992 1.00 95.12 87 LEU A C 1
ATOM 697 O O . LEU A 1 87 ? 5.002 10.930 -10.972 1.00 95.12 87 LEU A O 1
ATOM 701 N N . LYS A 1 88 ? 5.314 10.879 -8.739 1.00 92.56 88 LYS A N 1
ATOM 702 C CA . LYS A 1 88 ? 4.247 11.827 -8.365 1.00 92.56 88 LYS A CA 1
ATOM 703 C C . LYS A 1 88 ? 2.828 11.411 -8.788 1.00 92.56 88 LYS A C 1
ATOM 705 O O . LYS A 1 88 ? 1.911 12.221 -8.727 1.00 92.56 88 LYS A O 1
ATOM 710 N N . THR A 1 89 ? 2.636 10.150 -9.158 1.00 89.88 89 THR A N 1
ATOM 711 C CA . THR A 1 89 ? 1.326 9.554 -9.434 1.00 89.88 89 THR A CA 1
ATOM 712 C C . THR A 1 89 ? 0.541 9.328 -8.141 1.00 89.88 89 THR A C 1
ATOM 714 O O . THR A 1 89 ? 1.086 8.773 -7.189 1.00 89.88 89 THR A O 1
ATOM 717 N N . ASP A 1 90 ? -0.751 9.669 -8.119 1.00 89.81 90 ASP A N 1
ATOM 718 C CA . ASP A 1 90 ? -1.672 9.257 -7.052 1.00 89.81 90 ASP A CA 1
ATOM 719 C C . ASP A 1 90 ? -2.552 8.085 -7.506 1.00 89.81 90 ASP A C 1
ATOM 721 O O . ASP A 1 90 ? -3.484 8.248 -8.292 1.00 89.81 90 ASP A O 1
ATOM 725 N N . ILE A 1 91 ? -2.286 6.894 -6.966 1.00 93.75 91 ILE A N 1
ATOM 726 C CA . ILE A 1 91 ? -3.010 5.661 -7.317 1.00 93.75 91 ILE A CA 1
ATOM 727 C C . ILE A 1 91 ? -4.450 5.621 -6.791 1.00 93.75 91 ILE A C 1
ATOM 729 O O . ILE A 1 91 ? -5.187 4.691 -7.097 1.00 93.75 91 ILE A O 1
ATOM 733 N N . ARG A 1 92 ? -4.842 6.598 -5.966 1.00 90.00 92 ARG A N 1
ATOM 734 C CA . ARG A 1 92 ? -6.180 6.697 -5.369 1.00 90.00 92 ARG A CA 1
ATOM 735 C C . ARG A 1 92 ? -7.145 7.508 -6.236 1.00 90.00 92 ARG A C 1
ATOM 737 O O . ARG A 1 92 ? -8.322 7.601 -5.896 1.00 90.00 92 ARG A O 1
ATOM 744 N N . SER A 1 93 ? -6.658 8.122 -7.316 1.00 84.75 93 SER A N 1
ATOM 745 C CA . SER A 1 93 ? -7.489 8.903 -8.232 1.00 84.75 93 SER A CA 1
ATOM 746 C C . SER A 1 93 ? -8.475 8.004 -8.978 1.00 84.75 93 SER A C 1
ATOM 748 O O . SER A 1 93 ? -8.096 6.994 -9.566 1.00 84.75 93 SER A O 1
ATOM 750 N N . THR A 1 94 ? -9.749 8.395 -8.991 1.00 76.00 94 THR A N 1
ATOM 751 C CA . THR A 1 94 ? -10.805 7.731 -9.774 1.00 76.00 94 THR A CA 1
ATOM 752 C C . THR A 1 94 ? -10.969 8.328 -11.174 1.00 76.00 94 THR A C 1
ATOM 754 O O . THR A 1 94 ? -11.769 7.826 -11.958 1.00 76.00 94 THR A O 1
ATOM 757 N N . GLN A 1 95 ? -10.245 9.408 -11.488 1.00 70.88 95 GLN A N 1
ATOM 758 C CA . GLN A 1 95 ? -10.421 10.189 -12.718 1.00 70.88 95 GLN A CA 1
ATOM 759 C C . GLN A 1 95 ? -9.433 9.802 -13.822 1.00 70.88 95 GLN A C 1
ATOM 761 O O . GLN A 1 95 ? -9.762 9.904 -15.000 1.00 70.88 95 GLN A O 1
ATOM 766 N N . ALA A 1 96 ? -8.230 9.357 -13.451 1.00 75.00 96 ALA A N 1
ATOM 767 C CA . ALA A 1 96 ? -7.188 8.957 -14.387 1.00 75.00 96 ALA A CA 1
ATOM 768 C C . ALA A 1 96 ? -6.410 7.770 -13.818 1.00 75.00 96 ALA A C 1
ATOM 770 O O . ALA A 1 96 ? -5.899 7.828 -12.698 1.00 75.00 96 ALA A O 1
ATOM 771 N N . PHE A 1 97 ? -6.333 6.686 -14.591 1.00 83.88 97 PHE A N 1
ATOM 772 C CA . PHE A 1 97 ? -5.591 5.494 -14.200 1.00 83.88 97 PHE A CA 1
ATOM 773 C C . PHE A 1 97 ? -4.191 5.522 -14.800 1.00 83.88 97 PHE A C 1
ATOM 775 O O . PHE A 1 97 ? -4.005 5.381 -16.008 1.00 83.88 97 PHE A O 1
ATOM 782 N N . GLU A 1 98 ? -3.206 5.691 -13.928 1.00 83.81 98 GLU A N 1
ATOM 783 C CA . GLU A 1 98 ? -1.815 5.851 -14.328 1.00 83.81 98 GLU A CA 1
ATOM 784 C C . GLU A 1 98 ? -1.187 4.515 -14.743 1.00 83.81 98 GLU A C 1
ATOM 786 O O . GLU A 1 98 ? -1.171 3.533 -13.983 1.00 83.81 98 GLU A O 1
ATOM 791 N N . LYS A 1 99 ? -0.663 4.511 -15.972 1.00 93.81 99 LYS A N 1
ATOM 792 C CA . LYS A 1 99 ? 0.043 3.401 -16.622 1.00 93.81 99 LYS A CA 1
ATOM 793 C C . LYS A 1 99 ? 1.554 3.636 -16.640 1.00 93.81 99 LYS A C 1
ATOM 795 O O . LYS A 1 99 ? 2.040 4.647 -16.147 1.00 93.81 99 LYS A O 1
ATOM 800 N N . GLY A 1 100 ? 2.314 2.695 -17.199 1.00 95.69 100 GLY A N 1
ATOM 801 C CA . GLY A 1 100 ? 3.773 2.806 -17.275 1.00 95.69 100 GLY A CA 1
ATOM 802 C C . GLY A 1 100 ? 4.469 2.485 -15.955 1.00 95.69 100 GLY A C 1
ATOM 803 O O . GLY A 1 100 ? 5.530 3.037 -15.659 1.00 95.69 100 GLY A O 1
ATOM 804 N N . TRP A 1 101 ? 3.873 1.615 -15.139 1.00 97.94 101 TRP A N 1
ATOM 805 C CA . TRP A 1 101 ? 4.528 1.133 -13.930 1.00 97.94 101 TRP A CA 1
ATOM 806 C C . TRP A 1 101 ? 5.780 0.327 -14.269 1.00 97.94 101 TRP A C 1
ATOM 808 O O . TRP A 1 101 ? 5.890 -0.289 -15.329 1.00 97.94 101 TRP A O 1
ATOM 818 N N . HIS A 1 102 ? 6.725 0.337 -13.337 1.00 98.38 102 HIS A N 1
ATOM 819 C CA . HIS A 1 102 ? 7.959 -0.422 -13.422 1.00 98.38 102 HIS A CA 1
ATOM 820 C C . HIS A 1 102 ? 7.841 -1.700 -12.598 1.00 98.38 102 HIS A C 1
ATOM 822 O O . HIS A 1 102 ? 7.263 -1.680 -11.510 1.00 98.38 102 HIS A O 1
ATOM 828 N N . GLU A 1 103 ? 8.436 -2.783 -13.080 1.00 98.44 103 GLU A N 1
ATOM 829 C CA . GLU A 1 103 ? 8.546 -4.060 -12.374 1.00 98.44 103 GLU A CA 1
ATOM 830 C C . GLU A 1 103 ? 10.010 -4.496 -12.322 1.00 98.44 103 GLU A C 1
ATOM 832 O O . GLU A 1 103 ? 10.745 -4.349 -13.299 1.00 98.44 103 GLU A O 1
ATOM 837 N N . PHE A 1 104 ? 10.452 -5.001 -11.173 1.00 97.69 104 PHE A N 1
ATOM 838 C CA . PHE A 1 104 ? 11.798 -5.534 -11.019 1.00 97.69 104 PHE A CA 1
ATOM 839 C C . PHE A 1 104 ? 11.837 -6.997 -11.471 1.00 97.69 104 PHE A C 1
ATOM 841 O O . PHE A 1 104 ? 11.222 -7.858 -10.844 1.00 97.69 104 PHE A O 1
ATOM 848 N N . SER A 1 105 ? 12.598 -7.298 -12.525 1.00 93.69 105 SER A N 1
ATOM 849 C CA . SER A 1 105 ? 12.709 -8.649 -13.100 1.00 93.69 105 SER A CA 1
ATOM 850 C C . SER A 1 105 ? 13.614 -9.600 -12.306 1.00 93.69 105 SER A C 1
ATOM 852 O O . SER A 1 105 ? 13.832 -10.740 -12.708 1.00 93.69 105 SER A O 1
ATOM 854 N N . GLY A 1 106 ? 14.175 -9.140 -11.185 1.00 93.50 106 GLY A N 1
ATOM 855 C CA . GLY A 1 106 ? 15.256 -9.820 -10.467 1.00 93.50 106 GLY A CA 1
ATOM 856 C C . GLY A 1 106 ? 16.647 -9.330 -10.874 1.00 93.50 106 GLY A C 1
ATOM 857 O O . GLY A 1 106 ? 17.598 -9.548 -10.131 1.00 93.50 106 GLY A O 1
ATOM 858 N N . GLN A 1 107 ? 16.757 -8.640 -12.015 1.00 95.00 107 GLN A N 1
ATOM 859 C CA . GLN A 1 107 ? 18.011 -8.081 -12.535 1.00 95.00 107 GLN A CA 1
ATOM 860 C C . GLN A 1 107 ? 17.915 -6.570 -12.751 1.00 95.00 107 GLN A C 1
ATOM 862 O O . GLN A 1 107 ? 18.807 -5.825 -12.351 1.00 95.00 107 GLN A O 1
ATOM 867 N N . ALA A 1 108 ? 16.818 -6.102 -13.349 1.00 96.38 108 ALA A N 1
ATOM 868 C CA . ALA A 1 108 ? 16.631 -4.697 -13.682 1.00 96.38 108 ALA A CA 1
ATOM 869 C C . ALA A 1 108 ? 15.194 -4.238 -13.423 1.00 96.38 108 ALA A C 1
ATOM 871 O O . ALA A 1 108 ? 14.262 -5.038 -13.345 1.00 96.38 108 ALA A O 1
ATOM 872 N N . TRP A 1 109 ? 15.027 -2.924 -13.288 1.00 97.44 109 TRP A N 1
ATOM 873 C CA . TRP A 1 109 ? 13.718 -2.282 -13.298 1.00 97.44 109 TRP A CA 1
ATOM 874 C C . TRP A 1 109 ? 13.282 -2.045 -14.739 1.00 97.44 109 TRP A C 1
ATOM 876 O O . TRP A 1 109 ? 13.963 -1.347 -15.486 1.00 97.44 109 TRP A O 1
ATOM 886 N N . GLU A 1 110 ? 12.136 -2.596 -15.116 1.00 97.88 110 GLU A N 1
ATOM 887 C CA . GLU A 1 110 ? 11.617 -2.523 -16.477 1.00 97.88 110 GLU A CA 1
ATOM 888 C C . GLU A 1 110 ? 10.303 -1.750 -16.506 1.00 97.88 110 GLU A C 1
ATOM 890 O O . GLU A 1 110 ? 9.379 -2.066 -15.759 1.00 97.88 110 GLU A O 1
ATOM 895 N N . ALA A 1 111 ? 10.207 -0.746 -17.378 1.00 97.06 111 ALA A N 1
ATOM 896 C CA . ALA A 1 111 ? 8.973 -0.000 -17.594 1.00 97.06 111 ALA A CA 1
ATOM 897 C C . ALA A 1 111 ? 7.995 -0.818 -18.448 1.00 97.06 111 ALA A C 1
ATOM 899 O O . ALA A 1 111 ? 8.298 -1.199 -19.580 1.00 97.06 111 ALA A O 1
ATOM 900 N N . LEU A 1 112 ? 6.790 -1.039 -17.932 1.00 97.62 112 LEU A N 1
ATOM 901 C CA . LEU A 1 112 ? 5.740 -1.792 -18.604 1.00 97.62 112 LEU A CA 1
ATOM 902 C C . LEU A 1 112 ? 4.618 -0.832 -19.005 1.00 97.62 112 LEU A C 1
ATOM 904 O O . LEU A 1 112 ? 3.808 -0.413 -18.180 1.00 97.62 112 LEU A O 1
ATOM 908 N N . ARG A 1 113 ? 4.551 -0.479 -20.297 1.00 95.50 113 ARG A N 1
ATOM 909 C CA . ARG A 1 113 ? 3.615 0.545 -20.810 1.00 95.50 113 ARG A CA 1
ATOM 910 C C . ARG A 1 113 ? 2.147 0.263 -20.471 1.00 95.50 113 ARG A C 1
ATOM 912 O O . ARG A 1 113 ? 1.399 1.202 -20.237 1.00 95.50 113 ARG A O 1
ATOM 919 N N . GLY A 1 114 ? 1.742 -1.008 -20.428 1.00 96.31 114 GLY A N 1
ATOM 920 C CA . GLY A 1 114 ? 0.378 -1.414 -20.066 1.00 96.31 114 GLY A CA 1
ATOM 921 C C . GLY A 1 114 ? 0.134 -1.587 -18.562 1.00 96.31 114 GLY A C 1
ATOM 922 O O . GLY A 1 114 ? -1.024 -1.692 -18.148 1.00 96.31 114 GLY A O 1
ATOM 923 N N . ALA A 1 115 ? 1.192 -1.613 -17.744 1.00 98.12 115 ALA A N 1
ATOM 924 C CA . ALA A 1 115 ? 1.088 -1.911 -16.322 1.00 98.12 115 ALA A CA 1
ATOM 925 C C . ALA A 1 115 ? 0.646 -0.699 -15.508 1.00 98.12 115 ALA A C 1
ATOM 927 O O . ALA A 1 115 ? 1.131 0.415 -15.721 1.00 98.12 115 ALA A O 1
ATOM 928 N N . GLY A 1 116 ? -0.241 -0.931 -14.546 1.00 97.50 116 GLY A N 1
ATOM 929 C CA . GLY A 1 116 ? -0.645 0.065 -13.565 1.00 97.50 116 GLY A CA 1
ATOM 930 C C . GLY A 1 116 ? -2.072 -0.119 -13.087 1.00 97.50 116 GLY A C 1
ATOM 931 O O . GLY A 1 116 ? -2.634 -1.212 -13.173 1.00 97.50 116 GLY A O 1
ATOM 932 N N . VAL A 1 117 ? -2.664 0.970 -12.604 1.00 97.19 117 VAL A N 1
ATOM 933 C CA . VAL A 1 117 ? -4.042 0.968 -12.103 1.00 97.19 117 VAL A CA 1
ATOM 934 C C . VAL A 1 117 ? -5.003 0.718 -13.269 1.00 97.19 117 VAL A C 1
ATOM 936 O O . VAL A 1 117 ? -4.776 1.180 -14.390 1.00 97.19 117 VAL A O 1
ATOM 939 N N . VAL A 1 118 ? -6.046 -0.075 -13.041 1.00 96.38 118 VAL A N 1
ATOM 940 C CA . VAL A 1 118 ? -7.165 -0.274 -13.984 1.00 96.38 118 VAL A CA 1
ATOM 941 C C . VAL A 1 118 ? -8.518 0.052 -13.372 1.00 96.38 118 VAL A C 1
ATOM 943 O O . VAL A 1 118 ? -9.473 0.282 -14.107 1.00 96.38 118 VAL A O 1
ATOM 946 N N . SER A 1 119 ? -8.617 0.067 -12.044 1.00 94.81 119 SER A N 1
ATOM 947 C CA . SER A 1 119 ? -9.829 0.464 -11.342 1.00 94.81 119 SER A CA 1
ATOM 948 C C . SER A 1 119 ? -9.497 0.953 -9.938 1.00 94.81 119 SER A C 1
ATOM 950 O O . SER A 1 119 ? -8.563 0.458 -9.305 1.00 94.81 119 SER A O 1
ATOM 952 N N . VAL A 1 120 ? -10.293 1.903 -9.453 1.00 93.25 120 VAL A N 1
ATOM 953 C CA . VAL A 1 120 ? -10.317 2.333 -8.055 1.00 93.25 120 VAL A CA 1
ATOM 954 C C . VAL A 1 120 ? -11.771 2.326 -7.606 1.00 93.25 120 VAL A C 1
ATOM 956 O O . VAL A 1 120 ? -12.604 3.028 -8.180 1.00 93.25 120 VAL A O 1
ATOM 959 N N . VAL A 1 121 ? -12.086 1.521 -6.592 1.00 90.69 121 VAL A N 1
ATOM 960 C CA . VAL A 1 121 ? -13.455 1.328 -6.101 1.00 90.69 121 VAL A CA 1
ATOM 961 C C . VAL A 1 121 ? -13.545 1.738 -4.639 1.00 90.69 121 VAL A C 1
ATOM 963 O O . VAL A 1 121 ? -12.762 1.290 -3.803 1.00 90.69 121 VAL A O 1
ATOM 966 N N . THR A 1 122 ? -14.548 2.551 -4.314 1.00 87.06 122 THR A N 1
ATOM 967 C CA . THR A 1 122 ? -14.905 2.835 -2.924 1.00 87.06 122 THR A CA 1
ATOM 968 C C . THR A 1 122 ? -15.717 1.678 -2.358 1.00 87.06 122 THR A C 1
ATOM 970 O O . THR A 1 122 ? -16.859 1.444 -2.752 1.00 87.06 122 THR A O 1
ATOM 973 N N . LEU A 1 123 ? -15.135 0.964 -1.404 1.00 82.19 123 LEU A N 1
ATOM 974 C CA . LEU A 1 123 ? -15.789 -0.092 -0.653 1.00 82.19 123 LEU A CA 1
ATOM 975 C C . LEU A 1 123 ? -16.549 0.490 0.532 1.00 82.19 123 LEU A C 1
ATOM 977 O O . LEU A 1 123 ? -16.024 1.304 1.293 1.00 82.19 123 LEU A O 1
ATOM 981 N N . ARG A 1 124 ? -17.771 0.005 0.743 1.00 71.56 124 ARG A N 1
ATOM 982 C CA . ARG A 1 124 ? -18.474 0.189 2.012 1.00 71.56 124 ARG A CA 1
ATOM 983 C C . ARG A 1 124 ? -17.951 -0.855 2.987 1.00 71.56 124 ARG A C 1
ATOM 985 O O . ARG A 1 124 ? -18.299 -2.026 2.884 1.00 71.56 124 ARG A O 1
ATOM 992 N N . LEU A 1 125 ? -17.083 -0.436 3.900 1.00 64.62 125 LEU A N 1
ATOM 993 C CA . LEU A 1 125 ? -16.601 -1.290 4.975 1.00 64.62 125 LEU A CA 1
ATOM 994 C C . LEU A 1 125 ? -17.530 -1.140 6.176 1.00 64.62 125 LEU A C 1
ATOM 996 O O . LEU A 1 125 ? -17.785 -0.023 6.641 1.00 64.62 125 LEU A O 1
ATOM 1000 N N . ASN A 1 126 ? -18.010 -2.276 6.675 1.00 56.50 126 ASN A N 1
ATOM 1001 C CA . ASN A 1 126 ? -18.695 -2.338 7.956 1.00 56.50 126 ASN A CA 1
ATOM 1002 C C . ASN A 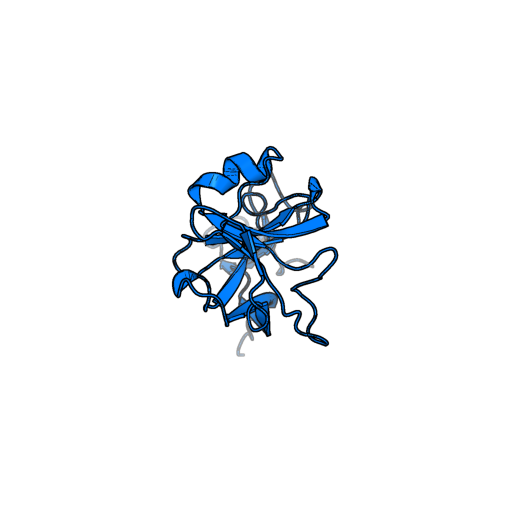1 126 ? -17.674 -1.994 9.040 1.00 56.50 126 ASN A C 1
ATOM 1004 O O . ASN A 1 126 ? -16.659 -2.678 9.177 1.00 56.50 126 ASN A O 1
ATOM 1008 N N . VAL A 1 127 ? -17.922 -0.925 9.791 1.00 65.00 127 VAL A N 1
ATOM 1009 C CA . VAL A 1 127 ? -17.162 -0.663 11.011 1.00 65.00 127 VAL A CA 1
ATOM 1010 C C . VAL A 1 127 ? -17.475 -1.792 11.988 1.00 65.00 127 VAL A C 1
ATOM 1012 O O . VAL A 1 127 ? -18.649 -2.123 12.186 1.00 65.00 127 VAL A O 1
ATOM 1015 N N . VAL A 1 128 ? -16.444 -2.405 12.582 1.00 71.81 128 VAL A N 1
ATOM 1016 C CA . VAL A 1 128 ? -16.660 -3.440 13.598 1.00 71.81 128 VAL A CA 1
ATOM 1017 C C . VAL A 1 128 ? -17.501 -2.826 14.711 1.00 71.81 128 VAL A C 1
ATOM 1019 O O . VAL A 1 128 ? -17.108 -1.843 15.344 1.00 71.81 128 VAL A O 1
ATOM 1022 N N . THR A 1 129 ? -18.691 -3.391 14.896 1.00 73.94 129 THR A N 1
ATOM 1023 C CA . THR A 1 129 ? -19.624 -3.001 15.947 1.00 73.94 129 THR A CA 1
ATOM 1024 C C . THR A 1 129 ? -19.563 -4.066 17.028 1.00 73.94 129 THR A C 1
ATOM 1026 O O . THR A 1 129 ? -19.903 -5.222 16.783 1.00 73.94 129 THR A O 1
ATOM 1029 N N . LEU A 1 130 ? -19.116 -3.684 18.217 1.00 79.81 130 LEU A N 1
ATOM 1030 C CA . LEU A 1 130 ? -19.152 -4.530 19.402 1.00 79.81 130 LEU A CA 1
ATOM 1031 C C . LEU A 1 130 ? -20.411 -4.196 20.194 1.00 79.81 130 LEU A C 1
ATOM 1033 O O . LEU A 1 130 ? -20.692 -3.024 20.429 1.00 79.81 130 LEU A O 1
ATOM 1037 N N . THR A 1 131 ? -21.157 -5.210 20.620 1.00 86.38 131 THR A N 1
ATOM 1038 C CA . THR A 1 131 ? -22.238 -5.028 21.597 1.00 86.38 131 THR A CA 1
ATOM 1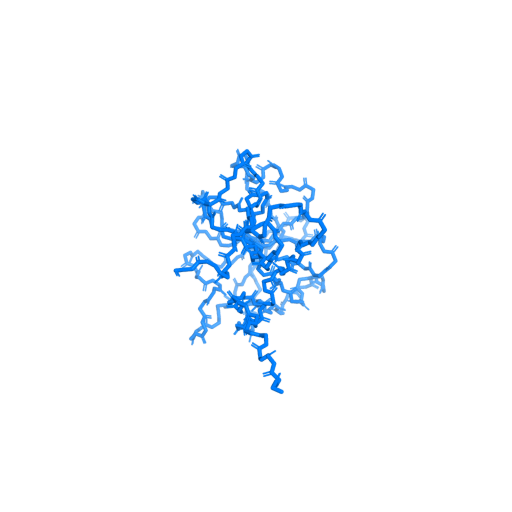039 C C . THR A 1 131 ? -21.748 -5.557 22.930 1.00 86.38 131 THR A C 1
ATOM 1041 O O . THR A 1 131 ? -21.404 -6.734 23.034 1.00 86.38 131 THR A O 1
ATOM 1044 N N . LEU A 1 132 ? -21.686 -4.686 23.930 1.00 87.44 132 LEU A N 1
ATOM 1045 C CA . LEU A 1 132 ? -21.416 -5.079 25.307 1.00 87.44 132 LEU A CA 1
ATOM 1046 C C . LEU A 1 132 ? -22.751 -5.251 26.042 1.00 87.44 132 LEU A C 1
ATOM 1048 O O . LEU A 1 132 ? -23.692 -4.498 25.803 1.00 87.44 132 LEU A O 1
ATOM 1052 N N . ALA A 1 133 ? -22.844 -6.257 26.911 1.00 90.62 133 ALA A N 1
ATOM 1053 C CA . ALA A 1 133 ? -24.035 -6.559 27.704 1.00 90.62 133 ALA A CA 1
ATOM 1054 C C . ALA A 1 133 ? -23.647 -7.275 29.015 1.00 90.62 133 ALA A C 1
ATOM 1056 O O . ALA A 1 133 ?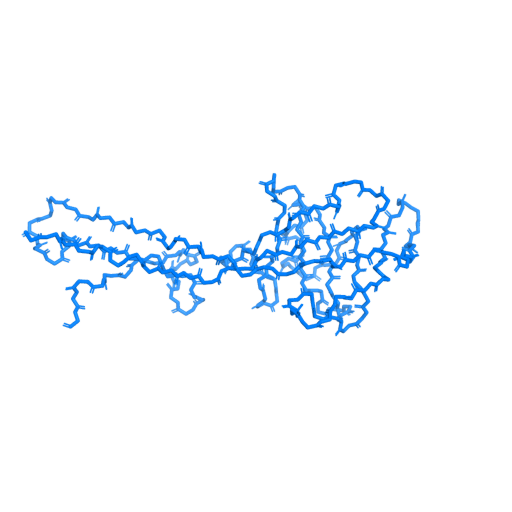 -22.558 -7.840 29.109 1.00 90.62 133 ALA A O 1
ATOM 1057 N N . GLY A 1 134 ? -24.544 -7.282 30.007 1.00 91.25 134 GLY A N 1
ATOM 1058 C CA . GLY A 1 134 ? -24.365 -7.974 31.291 1.00 91.25 134 GLY A CA 1
ATOM 1059 C C . GLY A 1 134 ? -23.672 -7.161 32.394 1.00 91.25 134 GLY A C 1
ATOM 1060 O O . GLY A 1 134 ? -23.398 -7.696 33.465 1.00 91.25 134 GLY A O 1
ATOM 1061 N N . PHE A 1 135 ? -23.400 -5.875 32.174 1.00 90.94 135 PHE A N 1
ATOM 1062 C CA . PHE A 1 135 ? -22.813 -4.997 33.185 1.00 90.94 135 PHE A CA 1
ATOM 1063 C C . PHE A 1 135 ? -23.895 -4.406 34.096 1.00 90.94 135 PHE A C 1
ATOM 1065 O O . PHE A 1 135 ? -24.944 -3.976 33.624 1.00 90.94 135 PHE A O 1
ATOM 1072 N N . GLY A 1 136 ? -23.614 -4.290 35.399 1.00 92.44 136 GLY A N 1
ATOM 1073 C CA . GLY A 1 136 ? -24.523 -3.631 36.353 1.00 92.44 136 GLY A CA 1
ATOM 1074 C C . GLY A 1 136 ? -24.692 -2.121 36.125 1.00 92.44 136 GLY A C 1
ATOM 1075 O O . GLY A 1 136 ? -25.594 -1.511 36.688 1.00 92.44 136 GLY A O 1
ATOM 1076 N N . ARG A 1 137 ? -23.834 -1.522 35.291 1.00 89.44 137 ARG A N 1
ATOM 1077 C CA . ARG A 1 137 ? -23.913 -0.127 34.851 1.00 89.44 137 ARG A CA 1
ATOM 1078 C C . ARG A 1 137 ? -24.573 -0.054 33.468 1.00 89.44 137 ARG A C 1
ATOM 1080 O O . ARG A 1 137 ? -23.954 -0.529 32.510 1.00 89.44 137 ARG A O 1
ATOM 1087 N N . PRO A 1 138 ? -25.802 0.489 33.337 1.00 86.88 138 PRO A N 1
ATOM 1088 C CA . PRO A 1 138 ? -26.554 0.499 32.081 1.00 86.88 138 PRO A CA 1
ATOM 1089 C C . PRO A 1 138 ? -25.789 1.104 30.903 1.00 86.88 138 PRO A C 1
ATOM 1091 O O . PRO A 1 138 ? -25.877 0.588 29.793 1.00 86.88 138 PRO A O 1
ATOM 1094 N N . GLU A 1 139 ? -24.976 2.130 31.148 1.00 84.44 139 GLU A N 1
ATOM 1095 C CA . GLU A 1 139 ? -24.197 2.834 30.132 1.00 84.44 139 GLU A CA 1
ATOM 1096 C C . GLU A 1 139 ? -23.106 1.978 29.466 1.00 84.44 139 GLU A C 1
ATOM 1098 O O . GLU A 1 139 ? -22.620 2.300 28.385 1.00 84.44 139 GLU A O 1
ATOM 1103 N N . LEU A 1 140 ? -22.717 0.861 30.084 1.00 85.06 140 LEU A N 1
ATOM 1104 C CA . LEU A 1 140 ? -21.757 -0.076 29.501 1.00 85.06 140 LEU A CA 1
ATOM 1105 C C . LEU A 1 140 ? -22.431 -1.123 28.607 1.00 85.06 140 LEU A C 1
ATOM 1107 O O . LEU A 1 140 ? -21.745 -1.781 27.829 1.00 85.06 140 LEU A O 1
ATOM 1111 N N . ASN A 1 141 ? -23.755 -1.274 28.686 1.00 88.19 141 ASN A N 1
ATOM 1112 C CA . ASN A 1 141 ? -24.524 -2.239 27.901 1.00 88.19 141 ASN A CA 1
ATOM 1113 C C . ASN A 1 141 ? -24.964 -1.635 26.560 1.00 88.19 141 ASN A C 1
ATOM 1115 O O . ASN A 1 141 ? -26.156 -1.476 26.295 1.00 88.19 141 ASN A O 1
ATOM 1119 N N . ALA A 1 142 ? -23.992 -1.229 25.747 1.00 87.44 142 ALA A N 1
ATOM 1120 C CA . ALA A 1 142 ? -24.221 -0.440 24.543 1.00 87.44 142 ALA A CA 1
ATOM 1121 C C . ALA A 1 142 ? -23.487 -1.001 23.321 1.00 87.44 142 ALA A C 1
ATOM 1123 O O . ALA A 1 142 ? -22.654 -1.911 23.414 1.00 87.44 142 ALA A O 1
ATOM 1124 N N . ARG A 1 143 ? -23.786 -0.424 22.155 1.00 84.62 143 ARG A N 1
ATOM 1125 C CA . ARG A 1 143 ? -23.053 -0.669 20.913 1.00 84.62 143 ARG A CA 1
ATOM 1126 C C . ARG A 1 143 ? -21.901 0.310 20.775 1.00 84.62 143 ARG A C 1
ATOM 1128 O O . ARG A 1 143 ? -22.081 1.527 20.828 1.00 84.62 143 ARG A O 1
ATOM 1135 N N . PHE A 1 144 ? -20.723 -0.232 20.505 1.00 83.31 144 PHE A N 1
ATOM 1136 C CA . PHE A 1 144 ? -19.503 0.521 20.287 1.00 83.31 144 PHE A CA 1
ATOM 1137 C C . PHE A 1 144 ? -18.982 0.280 18.880 1.00 83.31 144 PHE A C 1
ATOM 1139 O O . PHE A 1 144 ? -18.885 -0.856 18.422 1.00 83.31 144 PHE A O 1
ATOM 1146 N N . ASN A 1 145 ? -18.606 1.358 18.204 1.00 78.75 145 ASN A N 1
ATOM 1147 C CA . ASN A 1 145 ? -18.091 1.301 16.844 1.00 78.75 145 ASN A CA 1
ATOM 1148 C C . ASN A 1 145 ? -16.582 1.550 16.841 1.00 78.75 145 ASN A C 1
ATOM 1150 O O . ASN A 1 145 ? -16.113 2.491 17.490 1.00 78.75 145 ASN A O 1
ATOM 1154 N N . GLU A 1 146 ? -15.836 0.729 16.100 1.00 78.12 146 GLU A N 1
ATOM 1155 C CA . GLU A 1 146 ? -14.391 0.889 15.904 1.00 78.12 146 GLU A CA 1
ATOM 1156 C C . GLU A 1 146 ? -14.057 2.289 15.351 1.00 78.12 146 GLU A C 1
ATOM 1158 O O . GLU A 1 146 ? -14.646 2.786 14.384 1.00 78.12 146 GLU A O 1
ATOM 1163 N N . ARG A 1 147 ? -13.062 2.939 15.955 1.00 71.00 147 ARG A N 1
ATOM 1164 C CA . ARG A 1 147 ? -12.460 4.187 15.485 1.00 71.00 147 ARG A CA 1
ATOM 1165 C C . ARG A 1 147 ? -11.006 3.926 15.110 1.00 71.00 147 ARG A C 1
ATOM 1167 O O . ARG A 1 147 ? -10.161 3.674 15.958 1.00 71.00 147 ARG A O 1
ATOM 1174 N N . PHE A 1 148 ? -10.708 4.059 13.820 1.00 62.06 148 PHE A N 1
ATOM 1175 C CA . PHE A 1 148 ? -9.373 3.826 13.251 1.00 62.06 148 PHE A CA 1
ATOM 1176 C C . PHE A 1 148 ? -8.591 5.115 12.941 1.00 62.06 148 PHE A C 1
ATOM 1178 O O . PHE A 1 148 ? -7.544 5.064 12.299 1.00 62.06 148 PHE A O 1
ATOM 1185 N N . LYS A 1 149 ? -9.088 6.293 13.351 1.00 61.38 149 LYS A N 1
ATOM 1186 C CA . LYS A 1 149 ? -8.335 7.549 13.196 1.00 61.38 149 LYS A CA 1
ATOM 1187 C C . LYS A 1 149 ? -7.127 7.543 14.133 1.00 61.38 149 LYS A C 1
ATOM 1189 O O . LYS A 1 149 ? -7.272 7.165 15.290 1.00 61.38 149 LYS A O 1
ATOM 1194 N N . ALA A 1 150 ? -5.981 8.048 13.669 1.00 54.75 150 ALA A N 1
ATOM 1195 C CA . ALA A 1 150 ? -4.761 8.136 14.478 1.00 54.75 150 ALA A CA 1
ATOM 1196 C C . ALA A 1 150 ? -4.970 8.889 15.807 1.00 54.75 150 ALA A C 1
ATOM 1198 O O . ALA A 1 150 ? -4.435 8.492 16.835 1.00 54.75 150 ALA A O 1
ATOM 1199 N N . SER A 1 151 ? -5.821 9.920 15.805 1.00 67.25 151 SER A N 1
ATOM 1200 C CA . SER A 1 151 ? -6.193 10.693 16.999 1.00 67.25 151 SER A CA 1
ATOM 1201 C C . SER A 1 151 ? -7.074 9.938 18.002 1.00 67.25 151 SER A C 1
ATOM 1203 O O . SER A 1 151 ? -7.326 10.445 19.086 1.00 67.25 151 SER A O 1
ATOM 1205 N N . ALA A 1 152 ? -7.607 8.775 17.629 1.00 63.78 152 ALA A N 1
ATOM 1206 C CA . ALA A 1 152 ? -8.507 7.971 18.448 1.00 63.78 152 ALA A CA 1
ATOM 1207 C C . ALA A 1 152 ? -7.834 6.679 18.932 1.00 63.78 152 ALA A C 1
ATOM 1209 O O . ALA A 1 152 ? -8.521 5.761 19.352 1.00 63.78 152 ALA A O 1
ATOM 1210 N N . LEU A 1 153 ? -6.510 6.562 18.853 1.00 61.34 153 LEU A N 1
ATOM 1211 C CA . LEU A 1 153 ? -5.799 5.377 19.327 1.00 61.34 153 LEU A CA 1
ATOM 1212 C C . LEU A 1 153 ? -5.426 5.520 20.797 1.00 61.34 153 LEU A C 1
ATOM 1214 O O . LEU A 1 153 ? -5.013 6.593 21.232 1.00 61.34 153 LEU A O 1
ATOM 1218 N N . VAL A 1 154 ? -5.471 4.412 21.533 1.00 69.06 154 VAL A N 1
ATOM 1219 C CA . VAL A 1 154 ? -4.934 4.325 22.897 1.00 69.06 154 VAL A CA 1
ATOM 1220 C C . VAL A 1 154 ? -3.876 3.230 22.907 1.00 69.06 154 VAL A C 1
ATOM 1222 O O . VAL A 1 154 ? -4.148 2.090 22.535 1.00 69.06 154 VAL A O 1
ATOM 1225 N N . CYS A 1 155 ? -2.637 3.587 23.261 1.00 69.44 155 CYS A N 1
ATOM 1226 C CA . CYS A 1 155 ? -1.484 2.672 23.256 1.00 69.44 155 CYS A CA 1
ATOM 1227 C C . CYS A 1 155 ? -1.276 1.940 21.911 1.00 69.44 155 CYS A C 1
ATOM 1229 O O . CYS A 1 155 ? -0.923 0.763 21.879 1.00 69.44 155 CYS A O 1
ATOM 1231 N N . GLY A 1 156 ? -1.532 2.626 20.791 1.00 52.78 156 GLY A N 1
ATOM 1232 C CA . GLY A 1 156 ? -1.393 2.057 19.445 1.00 52.78 156 GLY A CA 1
ATOM 1233 C C . GLY A 1 156 ? -2.483 1.053 19.050 1.00 52.78 156 GLY A C 1
ATOM 1234 O O . GLY A 1 156 ? -2.396 0.475 17.968 1.00 52.78 156 GLY A O 1
ATOM 1235 N N . ARG A 1 157 ? -3.507 0.858 19.891 1.00 55.59 157 ARG A N 1
ATOM 1236 C CA . ARG A 1 157 ? -4.680 0.027 19.602 1.00 55.59 157 ARG A CA 1
ATOM 1237 C C . ARG A 1 157 ? -5.879 0.877 19.215 1.00 55.59 157 ARG A C 1
ATOM 1239 O O . ARG A 1 157 ? -5.981 2.048 19.592 1.00 55.59 157 ARG A O 1
ATOM 1246 N N . GLU A 1 158 ? -6.769 0.274 18.440 1.00 70.50 158 GLU A N 1
ATOM 1247 C CA . GLU A 1 158 ? -8.060 0.853 18.111 1.00 70.50 158 GLU A CA 1
ATOM 1248 C C . GLU A 1 158 ? -8.887 1.106 19.373 1.00 70.50 158 GLU A C 1
ATOM 1250 O O . GLU A 1 158 ? -8.750 0.426 20.392 1.00 70.50 158 GLU A O 1
ATOM 1255 N N . THR A 1 159 ? -9.765 2.097 19.296 1.00 75.94 159 THR A N 1
ATOM 1256 C CA . THR A 1 159 ? -10.760 2.343 20.337 1.00 75.94 159 THR A CA 1
ATOM 1257 C C . THR A 1 159 ? -12.151 2.123 19.779 1.00 75.94 159 THR A C 1
ATOM 1259 O O . THR A 1 159 ? -12.392 2.248 18.577 1.00 75.94 159 THR A O 1
ATOM 1262 N N . TYR A 1 160 ? -13.083 1.812 20.670 1.00 84.44 160 TYR A N 1
ATOM 1263 C CA . TYR A 1 160 ? -14.482 1.605 20.338 1.00 84.44 160 TYR A CA 1
ATOM 1264 C C . TYR A 1 160 ? -15.297 2.633 21.108 1.00 84.44 160 TYR A C 1
ATOM 1266 O O . TYR A 1 160 ? -15.132 2.783 22.316 1.00 84.44 160 TYR A O 1
ATOM 1274 N N . TRP A 1 161 ? -16.121 3.394 20.395 1.00 81.38 161 TRP A N 1
ATOM 1275 C CA . TRP A 1 161 ? -16.854 4.516 20.978 1.00 81.38 161 TRP A CA 1
ATOM 1276 C C . TRP A 1 161 ? -18.342 4.220 20.900 1.00 81.38 161 TRP A C 1
ATOM 1278 O O . TRP A 1 161 ? -18.833 3.835 19.832 1.00 81.38 161 TRP A O 1
ATOM 1288 N N . SER A 1 162 ? -19.042 4.392 22.023 1.00 80.94 162 SER A N 1
ATOM 1289 C CA . SER A 1 162 ? -20.492 4.220 22.053 1.00 80.94 162 SER A CA 1
ATOM 1290 C C . SER A 1 162 ? -21.157 5.283 21.185 1.00 80.94 162 SER A C 1
ATOM 1292 O O . SER A 1 162 ? -20.756 6.449 21.184 1.00 80.94 162 SER A O 1
ATOM 1294 N N . THR A 1 163 ? -22.160 4.869 20.420 1.00 70.44 163 THR A N 1
ATOM 1295 C CA . THR A 1 163 ? -23.050 5.786 19.691 1.00 70.44 163 THR A CA 1
ATOM 1296 C C . THR A 1 163 ? -24.380 5.993 20.395 1.00 70.44 163 THR A C 1
ATOM 1298 O O . THR A 1 163 ? -25.155 6.840 19.962 1.00 70.44 163 THR A O 1
ATOM 1301 N N . ASP A 1 164 ? -24.639 5.221 21.448 1.00 71.56 164 ASP A N 1
ATOM 1302 C CA . ASP A 1 164 ? -25.942 5.156 22.106 1.00 71.56 164 ASP A CA 1
ATOM 1303 C C . ASP A 1 164 ? -26.108 6.248 23.187 1.00 71.56 164 ASP A C 1
ATOM 1305 O O . ASP A 1 164 ? -27.211 6.451 23.684 1.00 71.56 164 ASP A O 1
ATOM 1309 N N . PHE A 1 165 ? -25.045 7.003 23.499 1.00 59.84 165 PHE A N 1
ATOM 1310 C CA . PHE A 1 165 ? -25.084 8.164 24.396 1.00 59.84 165 PHE A CA 1
ATOM 1311 C C . PHE A 1 165 ? -24.619 9.408 23.631 1.00 59.84 165 PHE A C 1
ATOM 1313 O O . PHE A 1 165 ? -23.425 9.588 23.380 1.00 59.84 165 PHE A O 1
ATOM 1320 N N . ARG A 1 166 ? -25.575 10.236 23.212 1.00 48.62 166 ARG A N 1
ATOM 1321 C CA . ARG A 1 166 ? -25.356 11.588 22.692 1.00 48.62 166 ARG A CA 1
ATOM 1322 C C . ARG A 1 166 ? -26.218 12.564 23.462 1.00 48.62 166 ARG A C 1
ATOM 1324 O O . ARG A 1 166 ? -27.373 12.187 23.752 1.00 48.62 166 ARG A O 1
#

Secondary structure (DSSP, 8-state):
------PPEEEEEEEEEE--SSGGGSSEEEEE-SGGGEETTEEEEEETTSSEEEEEETTTTEEEEEEGGGHHHHHTT----SEEPPTT--TT-SS---EEEEEE-SS-EEEEEEEEEEEEEEEEEEPPEEE----SSGGGSSEEEEE--GGG-BTTB-EEEESS--

Organism: NCBI:txid1333877

Foldseek 3Di:
DDDPPPFDWDWWKKWAKDQDPDVVNRGIWTWDLALLQAAPNHIKTADPVRQKIWYQQPVQQWIFMDGNVCSVVRNVRDDDGQKIFPHNDDSQDQPDWGAQIWGDPVPDTDTRRHTTTDHMDTDTDGFDWDADDDDPDVVRRAIWGWDRDPVQDDPSDIDTHGPPPD

pLDDT: mean 85.17, std 15.85, range [32.81, 98.5]

Sequence (166 aa):
LETATMQLQTAGLQIDLAGFRSPVFNTKFFERRRPGFVVNGLPTFWTSDGLYFLYWCEKETRWKGSRWQDVSKVQKGAAPGVIAAPLKTDIRSTQAFEKGWHEFSGQAWEALRGAGVVSVVTLRLNVVTLTLAGFGRPELNARFNERFKASALVCGRETYWSTDFR